Protein AF-A0A8H5AAH7-F1 (afdb_monomer_lite)

Radius of gyration: 31.17 Å; chains: 1; bounding box: 77×59×80 Å

Secondary structure (DSSP, 8-state):
-PPPPPHHHHHHHHHHT-----SS------GGG-SS----------------------------B-TT--TTTTT-TTTB--TT--S-PSPS-HHHHHHHHHHHTT---GGGS--TTHHHHHHHTS-HHHHHHHHHHHHHHTTTHHHHHIIIIIIHHH---

pLDDT: mean 74.09, std 20.58, range [29.19, 97.12]

Sequence (161 aa):
MAAQITPSKQAASAIENFKMESPVKKLDFGAANKENEPLNKSLDTTDLKTKIVEEPKKEETKAAVAPGIKSEEADEPLLQENPQRFVLFPIKYHEIWQMYKKAEASFWTAEEIDLSKDLHDWNNRLTADEQFFVSHILAFFASDGIVNENLVERFSGEVQI

Foldseek 3Di:
DDDDDDVVRVVVVVVVPPPPDDPPPPPPPDPPPPPDDPPPDDPPPPDPDDDDDDDDDDDDDDQDFFPPDDPVCSPPPFQGADPPDPDCPPPDDVPVVVVVVVVVVVDDDPVVDDCPCVVVCLVPPDDPVRNVVVVVVVVVVVPCVVVVCCCVVPVVRRGHD

Organism: Fusarium oxysporum (NCBI:txid5507)

Structure (mmCIF, N/CA/C/O backbone):
data_AF-A0A8H5AAH7-F1
#
_entry.id   AF-A0A8H5AAH7-F1
#
loop_
_atom_site.group_PDB
_atom_site.id
_atom_site.type_symbol
_atom_site.label_atom_id
_atom_site.label_alt_id
_atom_site.label_comp_id
_atom_site.label_asym_id
_atom_site.label_entity_id
_atom_site.label_seq_id
_atom_site.pdbx_PDB_ins_code
_atom_site.Cartn_x
_atom_site.Cartn_y
_atom_site.Cartn_z
_atom_site.occupancy
_atom_site.B_iso_or_equiv
_atom_site.auth_seq_id
_atom_site.auth_comp_id
_atom_site.auth_asym_id
_atom_site.auth_atom_id
_atom_site.pdbx_PDB_model_num
ATOM 1 N N . MET A 1 1 ? 30.544 45.868 -54.125 1.00 43.62 1 MET A N 1
ATOM 2 C CA . MET A 1 1 ? 31.635 45.293 -53.309 1.00 43.62 1 MET A CA 1
ATOM 3 C C . MET A 1 1 ? 30.985 44.452 -52.225 1.00 43.62 1 MET A C 1
ATOM 5 O O . MET A 1 1 ? 30.191 44.995 -51.470 1.00 43.62 1 MET A O 1
ATOM 9 N N . ALA A 1 2 ? 31.201 43.136 -52.228 1.00 46.22 2 ALA A N 1
ATOM 10 C CA . ALA A 1 2 ? 30.585 42.232 -51.259 1.00 46.22 2 ALA A CA 1
ATOM 11 C C . ALA A 1 2 ? 31.258 42.417 -49.890 1.00 46.22 2 ALA A C 1
ATOM 13 O O . ALA A 1 2 ? 32.476 42.281 -49.781 1.00 46.22 2 ALA A O 1
ATOM 14 N N . ALA A 1 3 ? 30.480 42.774 -48.868 1.00 54.78 3 ALA A N 1
ATOM 15 C CA . ALA A 1 3 ? 30.985 42.921 -47.509 1.00 54.78 3 ALA A CA 1
ATOM 16 C C . ALA A 1 3 ? 31.376 41.539 -46.965 1.00 54.78 3 ALA A C 1
ATOM 18 O O . ALA A 1 3 ? 30.533 40.647 -46.861 1.00 54.78 3 ALA A O 1
ATOM 19 N N . GLN A 1 4 ? 32.659 41.355 -46.653 1.00 64.31 4 GLN A N 1
ATOM 20 C CA . GLN A 1 4 ? 33.159 40.127 -46.043 1.00 64.31 4 GLN A CA 1
ATOM 21 C C . GLN A 1 4 ? 32.607 40.002 -44.621 1.00 64.31 4 GLN A C 1
ATOM 23 O O . GLN A 1 4 ? 32.665 40.933 -43.817 1.00 64.31 4 GLN A O 1
ATOM 28 N N . ILE A 1 5 ? 32.018 38.847 -44.342 1.00 69.25 5 ILE A N 1
ATOM 29 C CA . ILE A 1 5 ? 31.325 38.547 -43.096 1.00 69.25 5 ILE A CA 1
ATOM 30 C C . ILE A 1 5 ? 32.387 38.267 -42.026 1.00 69.25 5 ILE A C 1
ATOM 32 O O . ILE A 1 5 ? 33.305 37.483 -42.248 1.00 69.25 5 ILE A O 1
ATOM 36 N N . THR A 1 6 ? 32.292 38.924 -40.870 1.00 72.56 6 THR A N 1
ATOM 37 C CA . THR A 1 6 ? 33.235 38.746 -39.755 1.00 72.56 6 THR A CA 1
ATOM 38 C C . THR A 1 6 ? 33.121 37.321 -39.186 1.00 72.56 6 THR A C 1
ATOM 40 O O . THR A 1 6 ? 31.997 36.824 -39.077 1.00 72.56 6 THR A O 1
ATOM 43 N N . PRO A 1 7 ? 34.221 36.669 -38.756 1.00 70.44 7 PRO A N 1
ATOM 44 C CA . PRO A 1 7 ? 34.192 35.289 -38.250 1.00 70.44 7 PRO A CA 1
ATOM 45 C C . PRO A 1 7 ? 33.191 35.065 -37.107 1.00 70.44 7 PRO A C 1
ATOM 47 O O . PRO A 1 7 ? 32.526 34.036 -37.040 1.00 70.44 7 PRO A O 1
ATOM 50 N N . SER A 1 8 ? 33.013 36.068 -36.246 1.00 69.69 8 SER A N 1
ATOM 51 C CA . SER A 1 8 ? 32.017 36.074 -35.168 1.00 69.69 8 SER A CA 1
ATOM 52 C C . SER A 1 8 ? 30.575 36.011 -35.677 1.00 69.69 8 SER A C 1
ATOM 54 O O . SER A 1 8 ? 29.731 35.348 -35.082 1.00 69.69 8 SER A O 1
ATOM 56 N N . LYS A 1 9 ? 30.288 36.658 -36.808 1.00 70.44 9 LYS A N 1
ATOM 57 C CA . LYS A 1 9 ? 28.961 36.674 -37.431 1.00 70.44 9 LYS A CA 1
ATOM 58 C C . LYS A 1 9 ? 28.664 35.359 -38.161 1.00 70.44 9 LYS A C 1
ATOM 60 O O . LYS A 1 9 ? 27.517 34.931 -38.198 1.00 70.44 9 LYS A O 1
ATOM 65 N N . GLN A 1 10 ? 29.703 34.693 -38.668 1.00 72.81 10 GLN A N 1
ATOM 66 C CA . GLN A 1 10 ? 29.616 33.348 -39.243 1.00 72.81 10 GLN A CA 1
ATOM 67 C C . GLN A 1 10 ? 29.421 32.272 -38.158 1.00 72.81 10 GLN A C 1
ATOM 69 O O . GLN A 1 10 ? 28.648 31.338 -38.352 1.00 72.81 10 GLN A O 1
ATOM 74 N N . ALA A 1 11 ? 30.049 32.436 -36.988 1.00 68.25 11 ALA A N 1
ATOM 75 C CA . ALA A 1 11 ? 29.815 31.577 -35.826 1.00 68.25 11 ALA A CA 1
ATOM 76 C C . ALA A 1 11 ? 28.398 31.755 -35.248 1.00 68.25 11 ALA A C 1
ATOM 78 O O . ALA A 1 11 ? 27.739 30.768 -34.936 1.00 68.25 11 ALA A O 1
ATOM 79 N N . ALA A 1 12 ? 27.891 32.990 -35.170 1.00 66.62 12 ALA A N 1
ATOM 80 C CA . ALA A 1 12 ? 26.527 33.257 -34.709 1.00 66.62 12 ALA A CA 1
ATOM 81 C C . ALA A 1 12 ? 25.462 32.653 -35.644 1.00 66.62 12 ALA A C 1
ATOM 83 O O . ALA A 1 12 ? 24.535 32.006 -35.162 1.00 66.62 12 ALA A O 1
ATOM 84 N N . SER A 1 13 ? 25.628 32.768 -36.970 1.00 68.31 13 SER A N 1
ATOM 85 C CA . SER A 1 13 ? 24.687 32.142 -37.913 1.00 68.31 13 SER A CA 1
ATOM 86 C C . SER A 1 13 ? 24.786 30.610 -37.921 1.00 68.31 13 SER A C 1
ATOM 88 O O . SER A 1 13 ? 23.814 29.931 -38.236 1.00 68.31 13 SER A O 1
ATOM 90 N N . ALA A 1 14 ? 25.951 30.045 -37.583 1.00 64.19 14 ALA A N 1
ATOM 91 C CA . ALA A 1 14 ? 26.109 28.601 -37.423 1.00 64.19 14 ALA A CA 1
ATOM 92 C C . ALA A 1 14 ? 25.369 28.081 -36.179 1.00 64.19 14 ALA A C 1
ATOM 94 O O . ALA A 1 14 ? 24.816 26.987 -36.229 1.00 64.19 14 ALA A O 1
ATOM 95 N N . ILE A 1 15 ? 25.310 28.868 -35.098 1.00 64.44 15 ILE A N 1
ATOM 96 C CA . ILE A 1 15 ? 24.583 28.519 -33.868 1.00 64.44 15 ILE A CA 1
ATOM 97 C C . ILE A 1 15 ? 23.063 28.663 -34.055 1.00 64.44 15 ILE A C 1
ATOM 99 O O . ILE A 1 15 ? 22.322 27.818 -33.564 1.00 64.44 15 ILE A O 1
ATOM 103 N N . GLU A 1 16 ? 22.581 29.655 -34.814 1.00 62.06 16 GLU A N 1
ATOM 104 C CA . GLU A 1 16 ? 21.147 29.757 -35.160 1.00 62.06 16 GLU A CA 1
ATOM 105 C C . GLU A 1 16 ? 20.648 28.571 -36.001 1.00 62.06 16 GLU A C 1
ATOM 107 O O . GLU A 1 16 ? 19.504 28.144 -35.852 1.00 62.06 16 GLU A O 1
ATOM 112 N N . ASN A 1 17 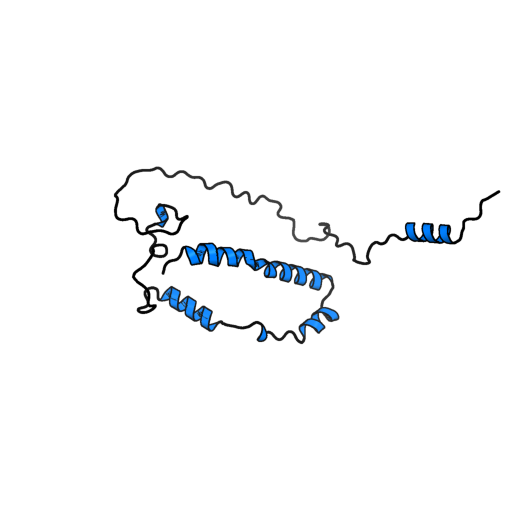? 21.511 27.987 -36.840 1.00 60.47 17 ASN A N 1
ATOM 113 C CA . ASN A 1 17 ? 21.189 26.784 -37.613 1.00 60.47 17 ASN A CA 1
ATOM 114 C C . ASN A 1 17 ? 21.339 25.475 -36.813 1.00 60.47 17 ASN A C 1
ATOM 116 O O . ASN A 1 17 ? 21.002 24.404 -37.329 1.00 60.47 17 ASN A O 1
ATOM 120 N N . PHE A 1 18 ? 21.820 25.523 -35.565 1.00 48.38 18 PHE A N 1
ATOM 121 C CA . PHE A 1 18 ? 21.891 24.355 -34.689 1.00 48.38 18 PHE A CA 1
ATOM 122 C C . PHE A 1 18 ? 20.515 24.087 -34.072 1.00 48.38 18 PHE A C 1
ATOM 124 O O . PHE A 1 18 ? 20.148 24.585 -33.008 1.00 48.38 18 PHE A O 1
ATOM 131 N N . LYS A 1 19 ? 19.726 23.265 -34.763 1.00 54.59 19 LYS A N 1
ATOM 132 C CA . LYS A 1 19 ? 18.452 22.756 -34.258 1.00 54.59 19 LYS A CA 1
ATOM 133 C C . LYS A 1 19 ? 18.725 21.778 -33.105 1.00 54.59 19 LYS A C 1
ATOM 135 O O . LYS A 1 19 ? 19.008 20.605 -33.332 1.00 54.59 19 LYS A O 1
ATOM 140 N N . MET A 1 20 ? 18.668 22.269 -31.868 1.00 53.09 20 MET A N 1
ATOM 141 C CA . MET A 1 20 ? 18.737 21.468 -30.638 1.00 53.09 20 MET A CA 1
ATOM 142 C C . MET A 1 20 ? 17.422 20.696 -30.435 1.00 53.09 20 MET A C 1
ATOM 144 O O . MET A 1 20 ? 16.640 20.999 -29.539 1.00 53.09 20 MET A O 1
ATOM 148 N N . GLU A 1 21 ? 17.144 19.708 -31.288 1.00 52.34 21 GLU A N 1
ATOM 149 C CA . GLU A 1 21 ? 16.229 18.628 -30.911 1.00 52.34 21 GLU A CA 1
ATOM 150 C C . GLU A 1 21 ? 17.061 17.585 -30.156 1.00 52.34 21 GLU A C 1
ATOM 152 O O . GLU A 1 21 ? 18.084 17.109 -30.651 1.00 52.34 21 GLU A O 1
ATOM 157 N N . SER A 1 22 ? 16.678 17.305 -28.908 1.00 48.47 22 SER A N 1
ATOM 158 C CA . SER A 1 22 ? 17.368 16.323 -28.075 1.00 48.47 22 SER A CA 1
ATOM 159 C C . SER A 1 22 ? 17.350 14.946 -28.761 1.00 48.47 22 SER A C 1
ATOM 161 O O . SER A 1 22 ? 16.387 14.629 -29.461 1.00 48.47 22 SER A O 1
ATOM 163 N N . PRO A 1 23 ? 18.353 14.073 -28.544 1.00 47.19 23 PRO A N 1
ATOM 164 C CA . PRO A 1 23 ? 18.370 12.720 -29.113 1.00 47.19 23 PRO A CA 1
ATOM 165 C C . PRO A 1 23 ? 17.294 11.788 -28.532 1.00 47.19 23 PRO A C 1
ATOM 167 O O . PRO A 1 23 ? 17.346 10.576 -28.743 1.00 47.19 23 PRO A O 1
ATOM 170 N N . VAL A 1 24 ? 16.333 12.317 -27.770 1.00 53.16 24 VAL A N 1
ATOM 171 C CA . VAL A 1 24 ? 15.223 11.531 -27.251 1.00 53.16 24 VAL A CA 1
ATOM 172 C C . VAL A 1 24 ? 14.273 11.308 -28.417 1.00 53.16 24 VAL A C 1
ATOM 174 O O . VAL A 1 24 ? 13.519 12.199 -28.803 1.00 53.16 24 VAL A O 1
ATOM 177 N N . LYS A 1 25 ? 14.366 10.114 -29.008 1.00 55.59 25 LYS A N 1
ATOM 178 C CA . LYS A 1 25 ? 13.387 9.524 -29.926 1.00 55.59 25 LYS A CA 1
ATOM 179 C C . LYS A 1 25 ? 11.988 10.007 -29.514 1.00 55.59 25 LYS A C 1
ATOM 181 O O . LYS A 1 25 ? 11.505 9.621 -28.453 1.00 55.59 25 LYS A O 1
ATOM 186 N N . LYS A 1 26 ? 11.387 10.917 -30.296 1.00 54.62 26 LYS A N 1
ATOM 187 C CA . LYS A 1 26 ? 10.020 11.406 -30.060 1.00 54.62 26 LYS A CA 1
ATOM 188 C C . LYS A 1 26 ? 9.132 10.174 -29.945 1.00 54.62 26 LYS A C 1
ATOM 190 O O . LYS A 1 26 ? 9.021 9.418 -30.906 1.00 54.62 26 LYS A O 1
ATOM 195 N N . LEU A 1 27 ? 8.581 9.950 -28.757 1.00 54.97 27 LEU A N 1
ATOM 196 C CA . LEU A 1 27 ? 7.658 8.853 -28.514 1.00 54.97 27 LEU A CA 1
ATOM 197 C C . LEU A 1 27 ? 6.430 9.100 -29.392 1.00 54.97 27 LEU A C 1
ATOM 199 O O . LEU A 1 27 ? 5.738 10.108 -29.239 1.00 54.97 27 LEU A O 1
ATOM 203 N N . ASP A 1 28 ? 6.224 8.226 -30.371 1.00 59.69 28 ASP A N 1
ATOM 204 C CA . ASP A 1 28 ? 5.063 8.272 -31.246 1.00 59.69 28 ASP A CA 1
ATOM 205 C C . ASP A 1 28 ? 3.869 7.673 -30.497 1.00 59.69 28 ASP A C 1
ATOM 207 O O . ASP A 1 28 ? 3.784 6.465 -30.284 1.00 59.69 28 ASP A O 1
ATOM 211 N N . PHE A 1 29 ? 2.951 8.533 -30.058 1.00 58.94 29 PHE A N 1
ATOM 212 C CA . PHE A 1 29 ? 1.686 8.118 -29.444 1.00 58.94 29 PHE A CA 1
ATOM 213 C C . PHE A 1 29 ? 0.614 7.748 -30.483 1.00 58.94 29 PHE A C 1
ATOM 215 O O . PHE A 1 29 ? -0.530 7.456 -30.106 1.00 58.94 29 PHE A O 1
ATOM 222 N N . GLY A 1 30 ? 0.970 7.760 -31.773 1.00 59.88 30 GLY A N 1
ATOM 223 C CA . GLY A 1 30 ? 0.117 7.392 -32.889 1.00 59.88 30 GLY A CA 1
ATOM 224 C C . GLY A 1 30 ? -0.510 6.010 -32.717 1.00 59.88 30 GLY A C 1
ATOM 225 O O . GLY A 1 30 ? 0.106 5.054 -32.252 1.00 59.88 30 GLY A O 1
ATOM 226 N N . ALA A 1 31 ? -1.780 5.898 -33.098 1.00 57.41 31 ALA A N 1
ATOM 227 C CA . ALA A 1 31 ? -2.561 4.665 -33.003 1.00 57.41 31 ALA A CA 1
ATOM 228 C C . ALA A 1 31 ? -2.136 3.576 -34.011 1.00 57.41 31 ALA A C 1
ATOM 230 O O . ALA A 1 31 ? -2.744 2.514 -34.051 1.00 57.41 31 ALA A O 1
ATOM 231 N N . ALA A 1 32 ? -1.105 3.827 -34.824 1.00 56.50 32 ALA A N 1
ATOM 232 C CA . ALA A 1 32 ? -0.805 3.060 -36.031 1.00 56.50 32 ALA A CA 1
ATOM 233 C C . ALA A 1 32 ? -0.389 1.596 -35.786 1.00 56.50 32 ALA A C 1
ATOM 235 O O . ALA A 1 32 ? -0.445 0.809 -36.721 1.00 56.50 32 ALA A O 1
ATOM 236 N N . ASN A 1 33 ? -0.018 1.222 -34.555 1.00 55.66 33 ASN A N 1
ATOM 237 C CA . ASN A 1 33 ? 0.351 -0.154 -34.187 1.00 55.66 33 ASN A CA 1
ATOM 238 C C . ASN A 1 33 ? -0.301 -0.627 -32.872 1.00 55.66 33 ASN A C 1
ATOM 240 O O . ASN A 1 33 ? 0.209 -1.533 -32.217 1.00 55.66 33 ASN A O 1
ATOM 244 N N . LYS A 1 34 ? -1.399 0.007 -32.435 1.00 60.41 34 LYS A N 1
ATOM 245 C CA . LYS A 1 34 ? -2.126 -0.413 -31.228 1.00 60.41 34 LYS A CA 1
ATOM 246 C C . LYS A 1 34 ? -3.140 -1.487 -31.622 1.00 60.41 34 LYS A C 1
ATOM 248 O O . LYS A 1 34 ? -4.166 -1.169 -32.206 1.00 60.41 34 LYS A O 1
ATOM 253 N N . GLU A 1 35 ? -2.857 -2.748 -31.296 1.00 66.88 35 GLU A N 1
ATOM 254 C CA . GLU A 1 35 ? -3.812 -3.861 -31.467 1.00 66.88 35 GLU A CA 1
ATOM 255 C C . GLU A 1 35 ? -5.072 -3.682 -30.600 1.00 66.88 35 GLU A C 1
ATOM 257 O O . GLU A 1 35 ? -6.135 -4.215 -30.911 1.00 66.88 35 GLU A O 1
ATOM 262 N N . ASN A 1 36 ? -4.966 -2.883 -29.535 1.00 66.94 36 ASN A N 1
ATOM 263 C CA . ASN A 1 36 ? -6.090 -2.493 -28.698 1.00 66.94 36 ASN A CA 1
ATOM 264 C C . ASN A 1 36 ? -6.735 -1.216 -29.255 1.00 66.94 36 ASN A C 1
ATOM 266 O O . ASN A 1 36 ? -6.175 -0.122 -29.136 1.00 66.94 36 ASN A O 1
ATOM 270 N N . GLU A 1 37 ? -7.925 -1.365 -29.838 1.00 67.12 37 GLU A N 1
ATOM 271 C CA . GLU A 1 37 ? -8.830 -0.260 -30.172 1.00 67.12 37 GLU A CA 1
ATOM 272 C C . GLU A 1 37 ? -9.033 0.652 -28.945 1.00 67.12 37 GLU A C 1
ATOM 274 O O . GLU A 1 37 ? -9.256 0.154 -27.834 1.00 67.12 37 GLU A O 1
ATOM 279 N N . PRO A 1 38 ? -8.979 1.987 -29.094 1.00 55.06 38 PRO A N 1
ATOM 280 C CA . PRO A 1 38 ? -9.308 2.880 -27.998 1.00 55.06 38 PRO A CA 1
ATOM 281 C C . PRO A 1 38 ? -10.795 2.719 -27.677 1.00 55.06 38 PRO A C 1
ATOM 283 O O . PRO A 1 38 ? -11.654 3.139 -28.452 1.00 55.06 38 PRO A O 1
ATOM 286 N N . LEU A 1 39 ? -11.118 2.155 -26.509 1.00 53.38 39 LEU A N 1
ATOM 287 C CA . LEU A 1 39 ? -12.478 2.169 -25.976 1.00 53.38 39 LEU A CA 1
ATOM 288 C C . LEU A 1 39 ? -12.834 3.595 -25.526 1.00 53.38 39 LEU A C 1
ATOM 290 O O . LEU A 1 39 ? -12.999 3.882 -24.347 1.00 53.38 39 LEU A O 1
ATOM 294 N N . ASN A 1 40 ? -12.976 4.507 -26.484 1.00 55.56 40 ASN A N 1
ATOM 295 C CA . ASN A 1 40 ? -13.666 5.772 -26.301 1.00 55.56 40 ASN A CA 1
ATOM 296 C C . ASN A 1 40 ? -15.166 5.503 -26.451 1.00 55.56 40 ASN A C 1
ATOM 298 O O . ASN A 1 40 ? -15.820 5.907 -27.412 1.00 55.56 40 ASN A O 1
ATOM 302 N N . LYS A 1 41 ? -15.715 4.749 -25.500 1.00 41.16 41 LYS A N 1
ATOM 303 C CA . LYS A 1 41 ? -17.156 4.626 -25.328 1.00 41.16 41 LYS A CA 1
ATOM 304 C C . LYS A 1 41 ? -17.450 4.933 -23.871 1.00 41.16 41 LYS A C 1
ATOM 306 O O . LYS A 1 41 ? -17.283 4.073 -23.019 1.00 41.16 41 LYS A O 1
ATOM 311 N N . SER A 1 42 ? -17.771 6.209 -23.644 1.00 43.88 42 SER A N 1
ATOM 312 C CA . SER A 1 42 ? -18.570 6.744 -22.5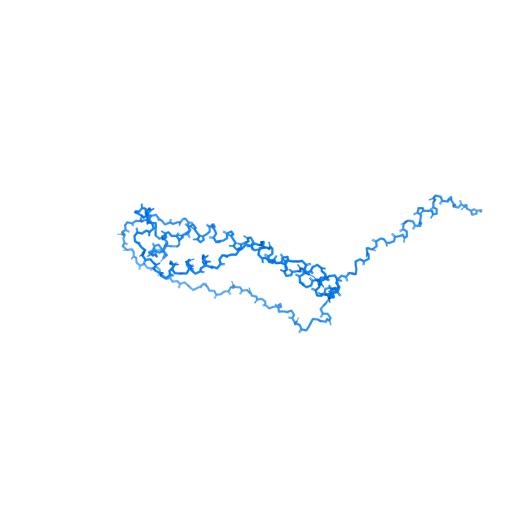37 1.00 43.88 42 SER A CA 1
ATOM 313 C C . SER A 1 42 ? -18.860 5.712 -21.437 1.00 43.88 42 SER A C 1
ATOM 315 O O . SER A 1 42 ? -19.755 4.877 -21.555 1.00 43.88 42 SER A O 1
ATOM 317 N N . LEU A 1 43 ? -18.089 5.782 -20.353 1.00 45.16 43 LEU A N 1
ATOM 318 C CA . LEU A 1 43 ? -18.573 5.382 -19.037 1.00 45.16 43 LEU A CA 1
ATOM 319 C C . LEU A 1 43 ? -19.241 6.623 -18.426 1.00 45.16 43 LEU A C 1
ATOM 321 O O . LEU A 1 43 ? -18.758 7.180 -17.445 1.00 45.16 43 LEU A O 1
ATOM 325 N N . ASP A 1 44 ? -20.320 7.099 -19.056 1.00 36.81 44 ASP A N 1
ATOM 326 C CA . ASP A 1 44 ? -21.230 8.049 -18.422 1.00 36.81 44 ASP A CA 1
ATOM 327 C C . A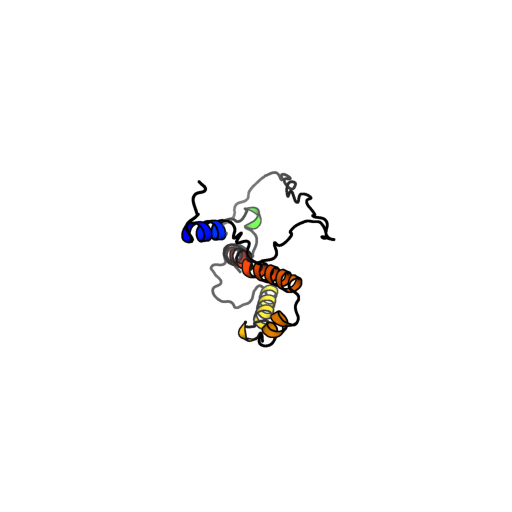SP A 1 44 ? -22.010 7.287 -17.347 1.00 36.81 44 ASP A C 1
ATOM 329 O O . ASP A 1 44 ? -22.960 6.552 -17.619 1.00 36.81 44 ASP A O 1
ATOM 333 N N . THR A 1 45 ? -21.597 7.442 -16.091 1.00 40.09 45 THR A N 1
ATOM 334 C CA . THR A 1 45 ? -22.387 7.038 -14.925 1.00 40.09 45 THR A CA 1
ATOM 335 C C . THR A 1 45 ? -23.529 8.032 -14.726 1.00 40.09 45 THR A C 1
ATOM 337 O O . THR A 1 45 ? -23.551 8.817 -13.779 1.00 40.09 45 THR A O 1
ATOM 340 N N . THR A 1 46 ? -24.487 8.031 -15.640 1.00 36.03 46 THR A N 1
ATOM 341 C CA . THR A 1 46 ? -25.771 8.706 -15.476 1.00 36.03 46 THR A CA 1
ATOM 342 C C . THR A 1 46 ? -26.830 7.663 -15.762 1.00 36.03 46 THR A C 1
ATOM 344 O O . THR A 1 46 ? -27.069 7.421 -16.929 1.00 36.03 46 THR A O 1
ATOM 347 N N . ASP A 1 47 ? -27.360 6.983 -14.733 1.00 39.25 47 ASP A N 1
ATOM 348 C CA . ASP A 1 47 ? -28.719 6.388 -14.719 1.00 39.25 47 ASP A CA 1
ATOM 349 C C . ASP A 1 47 ? -28.965 5.466 -13.507 1.00 39.25 47 ASP A C 1
ATOM 351 O O . ASP A 1 47 ? -29.351 4.313 -13.646 1.00 39.25 47 ASP A O 1
ATOM 355 N N . LEU A 1 48 ? -28.811 5.980 -12.280 1.00 34.47 48 LEU A N 1
ATOM 356 C CA . LEU A 1 48 ? -29.459 5.395 -11.093 1.00 34.47 48 LEU A CA 1
ATOM 357 C C . LEU A 1 48 ? -29.954 6.515 -10.161 1.00 34.47 48 LEU A C 1
ATOM 359 O O . LEU A 1 48 ? -29.430 6.744 -9.077 1.00 34.47 48 LEU A O 1
ATOM 363 N N . LYS A 1 49 ? -30.979 7.253 -10.603 1.00 36.09 49 LYS A N 1
ATOM 364 C CA . LYS A 1 49 ? -31.858 8.040 -9.721 1.00 36.09 49 LYS A CA 1
ATOM 365 C C . LYS A 1 49 ? -33.273 7.490 -9.846 1.00 36.09 49 LYS A C 1
ATOM 367 O O . LYS A 1 49 ? -34.077 8.003 -10.621 1.00 36.09 49 LYS A O 1
ATOM 372 N N . THR A 1 50 ? -33.591 6.466 -9.061 1.00 29.19 50 THR A N 1
ATOM 373 C CA . THR A 1 50 ? -34.980 6.050 -8.847 1.00 29.19 50 THR A CA 1
ATOM 374 C C . THR A 1 50 ? -35.385 6.423 -7.429 1.00 29.19 50 THR A C 1
ATOM 376 O O . THR A 1 50 ? -34.780 5.995 -6.454 1.00 29.19 50 THR A O 1
ATOM 379 N N . LYS A 1 51 ? -36.389 7.299 -7.365 1.00 38.22 51 LYS A N 1
ATOM 380 C CA . LYS A 1 51 ? -37.041 7.844 -6.173 1.00 38.22 51 LYS A CA 1
ATOM 381 C C . LYS A 1 51 ? -37.608 6.728 -5.291 1.00 38.22 51 LYS A C 1
ATOM 383 O O . LYS A 1 51 ? -38.321 5.870 -5.807 1.00 38.22 51 LYS A O 1
ATOM 388 N N . ILE A 1 52 ? -37.398 6.820 -3.980 1.00 33.72 52 ILE A N 1
ATOM 389 C CA . ILE A 1 52 ? -38.196 6.114 -2.969 1.00 33.72 52 ILE A CA 1
ATOM 390 C C . ILE A 1 52 ? -38.790 7.174 -2.030 1.00 33.72 52 ILE A C 1
ATOM 392 O O . ILE A 1 52 ? -38.167 8.193 -1.746 1.00 33.72 52 ILE A O 1
ATOM 396 N N . VAL A 1 53 ? -40.063 6.969 -1.710 1.00 37.59 53 VAL A N 1
ATOM 397 C CA . VAL A 1 53 ? -41.044 7.885 -1.112 1.00 37.59 53 VAL A CA 1
ATOM 398 C C . VAL A 1 53 ? -41.015 7.775 0.425 1.00 37.59 53 VAL A C 1
ATOM 400 O O . VAL A 1 53 ? -40.930 6.662 0.935 1.00 37.59 53 VAL A O 1
ATOM 403 N N . GLU A 1 54 ? -41.101 8.909 1.140 1.00 38.44 54 GLU A N 1
ATOM 404 C CA . GLU A 1 54 ? -41.276 9.029 2.613 1.00 38.44 54 GLU A CA 1
ATOM 405 C C . GLU A 1 54 ? -42.672 8.533 3.066 1.00 38.44 54 GLU A C 1
ATOM 407 O O . GLU A 1 54 ? -43.627 8.633 2.300 1.00 38.44 54 GLU A O 1
ATOM 412 N N . GLU A 1 55 ? -42.869 7.897 4.234 1.00 38.09 55 GLU A N 1
ATOM 413 C CA . GLU A 1 55 ? -43.043 8.443 5.612 1.00 38.09 55 GLU A CA 1
ATOM 414 C C . GLU A 1 55 ? -43.421 7.270 6.587 1.00 38.09 55 GLU A C 1
ATOM 416 O O . GLU A 1 55 ? -43.779 6.205 6.073 1.00 38.09 55 GLU A O 1
ATOM 421 N N . PRO A 1 56 ? -43.561 7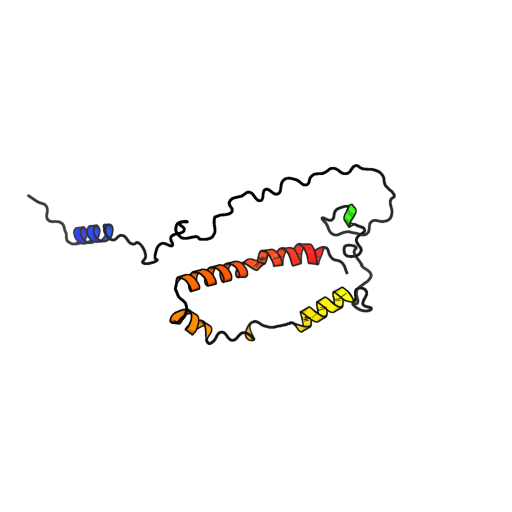.406 7.943 1.00 41.81 56 PRO A N 1
ATOM 422 C CA . PRO A 1 56 ? -43.003 8.347 8.938 1.00 41.81 56 PRO A CA 1
ATOM 423 C C . PRO A 1 56 ? -42.391 7.682 10.224 1.00 41.81 56 PRO A C 1
ATOM 425 O O . PRO A 1 56 ? -42.519 6.487 10.481 1.00 41.81 56 PRO A O 1
ATOM 428 N N . LYS A 1 57 ? -41.753 8.527 11.061 1.00 37.97 57 LYS A N 1
ATOM 429 C CA . LYS A 1 57 ? -40.994 8.321 12.330 1.00 37.97 57 LYS A CA 1
ATOM 430 C C . LYS A 1 57 ? -41.557 7.382 13.427 1.00 37.97 57 LYS A C 1
ATOM 432 O O . LYS A 1 57 ? -42.720 7.494 13.814 1.00 37.97 57 LYS A O 1
ATOM 437 N N . LYS A 1 58 ? -40.625 6.742 14.161 1.00 30.00 58 LYS A N 1
ATOM 438 C CA . LYS A 1 58 ? -40.577 6.745 15.645 1.00 30.00 58 LYS A CA 1
ATOM 439 C C . LYS A 1 58 ? -39.161 7.081 16.134 1.00 30.00 58 LYS A C 1
ATOM 441 O O . LYS A 1 58 ? -38.185 6.580 15.598 1.00 30.00 58 LYS A O 1
ATOM 446 N N . GLU A 1 59 ? -39.083 7.994 17.098 1.00 46.31 59 GLU A N 1
ATOM 447 C CA . GLU A 1 59 ? -37.858 8.512 17.716 1.00 46.31 59 GLU A CA 1
ATOM 448 C C . GLU A 1 59 ? -37.364 7.578 18.820 1.00 46.31 59 GLU A C 1
ATOM 450 O O . GLU A 1 59 ? -38.140 7.277 19.720 1.00 46.31 59 GLU A O 1
ATOM 455 N N . GLU A 1 60 ? -36.077 7.215 18.807 1.00 37.84 60 GLU A N 1
ATOM 456 C CA . GLU A 1 60 ? -35.358 6.712 19.983 1.00 37.84 60 GLU A CA 1
ATOM 457 C C . GLU A 1 60 ? -33.850 7.041 19.861 1.00 37.84 60 GLU A C 1
ATOM 459 O O . GLU A 1 60 ? -33.203 6.761 18.860 1.00 37.84 60 GLU A O 1
ATOM 464 N N . THR A 1 61 ? -33.354 7.779 20.862 1.00 34.00 61 THR A N 1
ATOM 465 C CA . THR A 1 61 ? -31.961 8.137 21.222 1.00 34.00 61 THR A CA 1
ATOM 466 C C . THR A 1 61 ? -30.869 8.110 20.137 1.00 34.00 61 THR A C 1
ATOM 468 O O . THR A 1 61 ? -30.285 7.071 19.849 1.00 34.00 61 THR A O 1
ATOM 471 N N . LYS A 1 62 ? -30.483 9.295 19.638 1.00 41.69 62 LYS A N 1
ATOM 472 C CA . LYS A 1 62 ? -29.326 9.483 18.745 1.00 41.69 62 LYS A CA 1
ATOM 473 C C . LYS A 1 62 ? -28.006 9.176 19.467 1.00 41.69 62 LYS A C 1
ATOM 475 O O . LYS A 1 62 ? -27.530 10.006 20.242 1.00 41.69 62 LYS A O 1
ATOM 480 N N . ALA A 1 63 ? -27.413 8.018 19.185 1.00 48.31 63 ALA A N 1
ATOM 481 C CA . ALA A 1 63 ? -25.971 7.833 19.322 1.00 48.31 63 ALA A CA 1
ATOM 482 C C . ALA A 1 63 ? -25.274 8.740 18.294 1.00 48.31 63 ALA A C 1
ATOM 484 O O . ALA A 1 63 ? -25.808 8.968 17.207 1.00 48.31 63 ALA A O 1
ATOM 485 N N . ALA A 1 64 ? -24.142 9.335 18.659 1.00 54.44 64 ALA A N 1
ATOM 486 C CA . ALA A 1 64 ? -23.368 10.147 17.733 1.00 54.44 64 ALA A CA 1
ATOM 487 C C . ALA A 1 64 ? -22.855 9.239 16.603 1.00 54.44 64 ALA A C 1
ATOM 489 O O . ALA A 1 64 ? -22.309 8.169 16.848 1.00 54.44 64 ALA A O 1
ATOM 490 N N . VAL A 1 65 ? -23.153 9.632 15.369 1.00 56.69 65 VAL A N 1
ATOM 491 C CA . VAL A 1 65 ? -22.744 8.953 14.139 1.00 56.69 65 VAL A CA 1
ATOM 492 C C . VAL A 1 65 ? -21.708 9.862 13.473 1.00 56.69 65 VAL A C 1
ATOM 494 O O . VAL A 1 65 ? -21.869 11.088 13.517 1.00 56.69 65 VAL A O 1
ATOM 497 N N . ALA A 1 66 ? -20.657 9.290 12.875 1.00 59.94 66 ALA A N 1
ATOM 498 C CA . ALA A 1 66 ? -19.597 10.050 12.209 1.00 59.94 66 ALA A CA 1
ATOM 499 C C . ALA A 1 66 ? -20.164 11.055 11.169 1.00 59.94 66 ALA A C 1
ATOM 501 O O . ALA A 1 66 ? -21.181 10.781 10.515 1.00 59.94 66 ALA A O 1
ATOM 502 N N . PRO A 1 67 ? -19.555 12.249 11.016 1.00 59.28 67 PRO A N 1
ATOM 503 C CA . PRO A 1 67 ? -20.095 13.309 10.169 1.00 59.28 67 PRO A CA 1
ATOM 504 C C . PRO A 1 67 ? -20.057 12.911 8.685 1.00 59.28 67 PRO A C 1
ATOM 506 O O . PRO A 1 67 ? -18.996 12.888 8.076 1.00 59.28 67 PRO A O 1
ATOM 509 N N . GLY A 1 68 ? -21.227 12.646 8.094 1.00 66.88 68 GLY A N 1
ATOM 510 C CA . GLY A 1 68 ? -21.365 12.308 6.666 1.00 66.88 68 GLY A CA 1
ATOM 511 C C . GLY A 1 68 ? -22.276 11.115 6.362 1.00 66.88 68 GLY A C 1
ATOM 512 O O . GLY A 1 68 ? -22.633 10.912 5.203 1.00 66.88 68 GLY A O 1
ATOM 513 N N . ILE A 1 69 ? -22.693 10.370 7.387 1.00 71.31 69 ILE A N 1
ATOM 514 C CA . ILE A 1 69 ? -23.482 9.141 7.240 1.00 71.31 69 ILE A CA 1
ATOM 515 C C . ILE A 1 69 ? -24.957 9.456 6.943 1.00 71.31 69 ILE A C 1
ATOM 517 O O . ILE A 1 69 ? -25.556 10.368 7.530 1.00 71.31 69 ILE A O 1
ATOM 521 N N . LYS A 1 70 ? -25.560 8.704 6.011 1.00 80.31 70 LYS A N 1
ATOM 522 C CA . LYS A 1 70 ? -26.979 8.872 5.658 1.00 80.31 70 LYS A CA 1
ATOM 523 C C . LYS A 1 70 ? -27.870 8.366 6.789 1.00 80.31 70 LYS A C 1
ATOM 525 O O . LYS A 1 70 ? -27.516 7.449 7.517 1.00 80.31 70 LYS A O 1
ATOM 530 N N . SER A 1 71 ? -29.083 8.905 6.907 1.00 74.88 71 SER A N 1
ATOM 531 C CA . SER A 1 71 ? -30.017 8.498 7.970 1.00 74.88 71 SER A CA 1
ATOM 532 C C . SER A 1 71 ? -30.382 7.007 7.950 1.00 74.88 71 SER A C 1
ATOM 534 O O . SER A 1 71 ? -30.740 6.478 8.991 1.00 74.88 71 SER A O 1
ATOM 536 N N . GLU A 1 72 ? -30.260 6.334 6.804 1.00 80.06 72 GLU A N 1
ATOM 537 C CA . GLU A 1 72 ? -30.511 4.890 6.660 1.00 80.06 72 GLU A CA 1
ATOM 538 C C . GLU A 1 72 ? -29.349 4.008 7.156 1.00 80.06 72 GLU A C 1
ATOM 540 O O . GLU A 1 72 ? -29.545 2.833 7.440 1.00 80.06 72 GLU A O 1
ATOM 545 N N . GLU A 1 73 ? -28.147 4.572 7.281 1.00 81.50 73 GLU A N 1
ATOM 546 C CA . GLU A 1 73 ? -26.914 3.881 7.695 1.00 81.50 73 GLU A CA 1
ATOM 547 C C . GLU A 1 73 ? -26.650 4.055 9.209 1.00 81.50 73 GLU A C 1
ATOM 549 O O . GLU A 1 73 ? -25.767 3.423 9.781 1.00 81.50 73 GLU A O 1
ATOM 554 N N . ALA A 1 74 ? -27.442 4.889 9.893 1.00 77.38 74 ALA A N 1
ATOM 555 C CA . ALA A 1 74 ? -27.271 5.217 11.312 1.00 77.38 74 ALA A CA 1
ATOM 556 C C . ALA A 1 74 ? -27.495 4.023 12.266 1.00 77.38 74 ALA A C 1
ATOM 558 O O . ALA A 1 74 ? -26.965 4.005 13.381 1.00 77.38 74 ALA A O 1
ATOM 559 N N . ASP A 1 75 ? -28.263 3.025 11.825 1.00 84.12 75 ASP A N 1
ATOM 560 C CA . ASP A 1 75 ? -28.535 1.803 12.587 1.00 84.12 75 ASP A CA 1
ATOM 561 C C . ASP A 1 75 ? -27.494 0.696 12.324 1.00 84.12 75 ASP A C 1
ATOM 563 O O . ASP A 1 75 ? -27.604 -0.399 12.880 1.00 84.12 75 ASP A O 1
ATOM 567 N N . GLU A 1 76 ? -26.474 0.954 11.494 1.00 87.31 76 GLU A N 1
ATOM 568 C CA . GLU A 1 76 ? -25.430 -0.024 11.196 1.00 87.31 76 GLU A CA 1
ATOM 569 C C . GLU A 1 76 ? -24.488 -0.223 12.402 1.00 87.31 76 GLU A C 1
ATOM 571 O O . GLU A 1 76 ? -23.786 0.710 12.803 1.00 87.31 76 GLU A O 1
ATOM 576 N N . PRO A 1 77 ? -24.364 -1.448 12.951 1.00 86.75 77 PRO A N 1
ATOM 577 C CA . PRO A 1 77 ? -23.560 -1.697 14.153 1.00 86.75 77 PRO A CA 1
ATOM 578 C C . PRO A 1 77 ? -22.063 -1.387 14.019 1.00 86.75 77 PRO A C 1
ATOM 580 O O . PRO A 1 77 ? -21.379 -1.259 15.033 1.00 86.75 77 PRO A O 1
ATOM 583 N N . LEU A 1 78 ? -21.533 -1.327 12.792 1.00 87.50 78 LEU A N 1
ATOM 584 C CA . LEU A 1 78 ? -20.129 -1.003 12.522 1.00 87.50 78 LEU A CA 1
ATOM 585 C C . LEU A 1 78 ? -19.851 0.504 12.574 1.00 87.50 78 LEU A C 1
ATOM 587 O O . LEU A 1 78 ? -18.706 0.888 12.795 1.00 87.50 78 LEU A O 1
ATOM 591 N N . LEU A 1 79 ? -20.875 1.339 12.378 1.00 87.56 79 LEU A N 1
ATOM 592 C CA . LEU A 1 79 ? -20.764 2.799 12.295 1.00 87.56 79 LEU A CA 1
ATOM 593 C C . LEU A 1 79 ? -21.194 3.504 13.591 1.00 87.56 79 LEU A C 1
ATOM 595 O O . LEU A 1 79 ? -21.026 4.713 13.743 1.00 87.56 79 LEU A O 1
ATOM 599 N N . GLN A 1 80 ? -21.760 2.749 14.533 1.00 84.44 80 GLN A N 1
ATOM 600 C CA . GLN A 1 80 ? -22.214 3.258 15.821 1.00 84.44 80 GLN A CA 1
ATOM 601 C C . GLN A 1 80 ? -21.054 3.388 16.809 1.00 84.44 80 GLN A C 1
ATOM 603 O O . GLN A 1 80 ? -20.384 2.406 17.133 1.00 84.44 80 GLN A O 1
ATOM 608 N N . GLU A 1 81 ? -20.861 4.592 17.348 1.00 80.00 81 GLU A N 1
ATOM 609 C CA . GLU A 1 81 ? -19.840 4.850 18.362 1.00 80.00 81 GLU A CA 1
ATOM 610 C C . GLU A 1 81 ? -20.023 3.956 19.601 1.00 80.00 81 GLU A C 1
ATOM 612 O O . GLU A 1 81 ? -21.112 3.857 20.176 1.00 80.00 81 GLU A O 1
ATOM 617 N N . ASN A 1 82 ? -18.929 3.337 20.062 1.00 77.38 82 ASN A N 1
ATOM 618 C CA . ASN A 1 82 ? -18.918 2.519 21.274 1.00 77.38 82 ASN A CA 1
ATOM 619 C C . ASN A 1 82 ? -17.993 3.099 22.358 1.00 77.38 82 ASN A C 1
ATOM 621 O O . ASN A 1 82 ? -16.904 2.570 22.603 1.00 77.38 82 ASN A O 1
ATOM 625 N N . PRO A 1 83 ? -18.429 4.143 23.089 1.00 76.88 83 PRO A N 1
ATOM 626 C CA . PRO A 1 83 ? -17.605 4.807 24.101 1.00 76.88 83 PRO A CA 1
ATOM 627 C C . PRO A 1 83 ? -17.298 3.934 25.330 1.00 76.88 83 PRO A C 1
ATOM 629 O O . PRO A 1 83 ? -16.598 4.373 26.235 1.00 76.88 83 PRO A O 1
ATOM 632 N N . GLN A 1 84 ? -17.831 2.710 25.412 1.00 75.88 84 GLN A N 1
ATOM 633 C CA . GLN A 1 84 ? -17.638 1.807 26.550 1.00 75.88 84 GLN A CA 1
ATOM 634 C C . GLN A 1 84 ? -16.539 0.758 26.309 1.00 75.88 84 GLN A C 1
ATOM 636 O O . GLN A 1 84 ? -16.199 0.011 27.231 1.00 75.88 84 GLN A O 1
ATOM 641 N N . ARG A 1 85 ? -15.961 0.682 25.100 1.00 80.12 85 ARG A N 1
ATOM 642 C CA . ARG A 1 85 ? -14.969 -0.338 24.730 1.00 80.12 85 ARG A CA 1
ATOM 643 C C . ARG A 1 85 ? -13.560 0.255 24.612 1.00 80.12 85 ARG A C 1
ATOM 645 O O . ARG A 1 85 ? -13.098 0.584 23.532 1.00 80.12 85 ARG A O 1
ATOM 652 N N . PHE A 1 86 ? -12.846 0.322 25.735 1.00 78.38 86 PHE A N 1
ATOM 653 C CA . PHE A 1 86 ? -11.439 0.768 25.777 1.00 78.38 86 PHE A CA 1
ATOM 654 C C . PHE A 1 86 ? -10.421 -0.376 25.725 1.00 78.38 86 PHE A C 1
ATOM 656 O O . PHE A 1 86 ? -9.223 -0.146 25.580 1.00 78.38 86 PHE A O 1
ATOM 663 N N . VAL A 1 87 ? -10.886 -1.615 25.890 1.00 82.12 87 VAL A N 1
ATOM 664 C CA . VAL A 1 87 ? -10.049 -2.815 25.888 1.00 82.12 87 VAL A CA 1
ATOM 665 C C . VAL A 1 87 ? -10.472 -3.744 24.760 1.00 82.12 87 VAL A C 1
ATOM 667 O O . VAL A 1 87 ? -11.658 -3.920 24.476 1.00 82.12 87 VAL A O 1
ATOM 670 N N . LEU A 1 88 ? -9.480 -4.355 24.114 1.00 82.00 88 LEU A N 1
ATOM 671 C CA . LEU A 1 88 ? -9.701 -5.234 22.968 1.00 82.00 88 LEU A CA 1
ATOM 672 C C . LEU A 1 88 ? -10.487 -6.497 23.345 1.00 82.00 88 LEU A C 1
ATOM 674 O O . LEU A 1 88 ? -11.320 -6.973 22.572 1.00 82.00 88 LEU A O 1
ATOM 678 N N . PHE A 1 89 ? -10.242 -7.030 24.541 1.00 86.81 89 PHE A N 1
ATOM 679 C CA . PHE A 1 89 ? -10.896 -8.236 25.031 1.00 86.81 89 PHE A CA 1
ATOM 680 C C . PHE A 1 89 ? -12.148 -7.915 25.854 1.00 86.81 89 PHE A C 1
ATOM 682 O O . PHE A 1 89 ? -12.121 -6.975 26.647 1.00 86.81 89 PHE A O 1
ATOM 689 N N . PRO A 1 90 ? -13.216 -8.725 25.735 1.00 90.38 90 PRO A N 1
ATOM 690 C CA . PRO A 1 90 ? -13.366 -9.903 24.867 1.00 90.38 90 PRO A CA 1
ATOM 691 C C . PRO A 1 90 ? -13.624 -9.546 23.387 1.00 90.38 90 PRO A C 1
ATOM 693 O O . PRO A 1 90 ? -14.270 -8.544 23.080 1.00 90.38 90 PRO A O 1
ATOM 696 N N . ILE A 1 91 ? -13.129 -10.378 22.462 1.00 90.56 91 ILE A N 1
ATOM 697 C CA . ILE A 1 91 ? -13.299 -10.174 21.012 1.00 90.56 91 ILE A CA 1
ATOM 698 C C . ILE A 1 91 ? -14.769 -10.410 20.638 1.00 90.56 91 ILE A C 1
ATOM 700 O O . ILE A 1 91 ? -15.298 -11.496 20.861 1.00 90.56 91 ILE A O 1
ATOM 704 N N . LYS A 1 92 ? -15.423 -9.402 20.049 1.00 87.56 92 LYS A N 1
ATOM 705 C CA . LYS A 1 92 ? -16.799 -9.514 19.530 1.00 87.56 92 LYS A CA 1
ATOM 706 C C . LYS A 1 92 ? -16.816 -10.064 18.099 1.00 87.56 92 LYS A C 1
ATOM 708 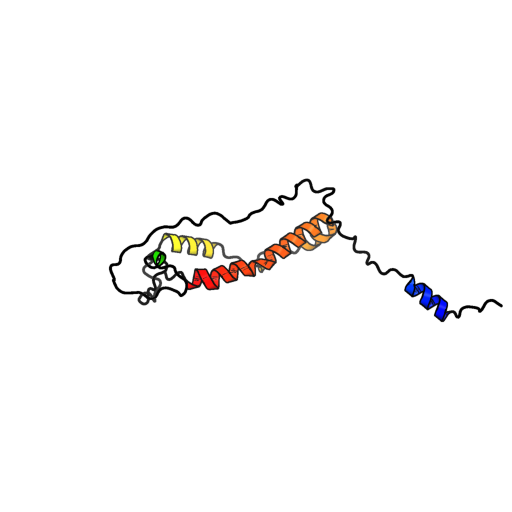O O . LYS A 1 92 ? -17.446 -11.084 17.829 1.00 87.56 92 LYS A O 1
ATOM 713 N N . TYR A 1 93 ? -16.058 -9.430 17.205 1.00 91.31 93 TYR A N 1
ATOM 714 C CA . TYR A 1 93 ? -16.013 -9.756 15.778 1.00 91.31 93 TYR A CA 1
ATOM 715 C C . TYR A 1 93 ? -14.831 -10.674 15.448 1.00 91.31 93 TYR A C 1
ATOM 717 O O . TYR A 1 93 ? -13.733 -10.222 15.121 1.00 91.31 93 TYR A O 1
ATOM 725 N N . HIS A 1 94 ? -15.053 -11.984 15.553 1.00 94.06 94 HIS A N 1
ATOM 726 C CA . HIS A 1 94 ? -14.005 -12.990 15.359 1.00 94.06 94 HIS A CA 1
ATOM 727 C C . HIS A 1 94 ? -13.494 -13.044 13.916 1.00 94.06 94 HIS A C 1
ATOM 729 O O . HIS A 1 94 ? -12.296 -13.204 13.709 1.00 94.06 94 HIS A O 1
ATOM 735 N N . GLU A 1 95 ? -14.373 -12.872 12.930 1.00 94.88 95 GLU A N 1
ATOM 736 C CA . GLU A 1 95 ? -14.010 -12.897 11.507 1.00 94.88 95 GLU A CA 1
ATOM 737 C C . GLU A 1 95 ? -13.084 -11.728 11.143 1.00 94.88 95 GLU A C 1
ATOM 739 O O . GLU A 1 95 ? -12.031 -11.930 10.540 1.00 94.88 95 GLU A O 1
ATOM 744 N N . ILE A 1 96 ? -13.420 -10.516 11.602 1.00 93.50 96 ILE A N 1
ATOM 745 C CA . ILE A 1 96 ? -12.596 -9.314 11.403 1.00 93.50 96 ILE A CA 1
ATOM 746 C C . ILE A 1 96 ? -11.236 -9.493 12.081 1.00 93.50 96 ILE A C 1
ATOM 748 O O . ILE A 1 96 ? -10.193 -9.239 11.480 1.00 93.50 96 ILE A O 1
ATOM 752 N N . TRP A 1 97 ? -11.229 -10.004 13.315 1.00 93.25 97 TRP A N 1
ATOM 753 C CA . TRP A 1 97 ? -9.993 -10.275 14.042 1.00 93.25 97 TRP A CA 1
ATOM 754 C C . TRP A 1 97 ? -9.106 -11.315 13.347 1.00 93.25 97 TRP A C 1
ATOM 756 O O . TRP A 1 97 ? -7.890 -11.147 13.283 1.00 93.25 97 TRP A O 1
ATOM 766 N N . GLN A 1 98 ? -9.696 -12.377 12.793 1.00 96.06 98 GLN A N 1
ATOM 767 C CA . GLN A 1 98 ? -8.964 -13.376 12.015 1.00 96.06 98 GLN A CA 1
ATOM 768 C C . GLN A 1 98 ? -8.342 -12.769 10.755 1.00 96.06 98 GLN A C 1
ATOM 770 O O . GLN A 1 98 ? -7.188 -13.070 10.455 1.00 96.06 98 GLN A O 1
ATOM 775 N N . MET A 1 99 ? -9.064 -11.896 10.045 1.00 96.50 99 MET A N 1
ATOM 776 C CA . MET A 1 99 ? -8.524 -11.199 8.872 1.00 96.50 99 MET A CA 1
ATOM 777 C C . MET A 1 99 ? -7.383 -10.255 9.247 1.00 96.50 99 MET A C 1
ATOM 779 O O . MET A 1 99 ? -6.343 -10.280 8.590 1.00 96.50 99 MET A O 1
ATOM 783 N N . TYR A 1 100 ? -7.520 -9.511 10.348 1.00 95.06 100 TYR A N 1
ATOM 784 C CA . TYR A 1 100 ? -6.433 -8.700 10.893 1.00 95.06 100 TYR A CA 1
ATOM 785 C C . TYR A 1 100 ? -5.199 -9.553 11.215 1.00 95.06 100 TYR A C 1
ATOM 787 O O . TYR A 1 100 ? -4.107 -9.252 10.742 1.00 95.06 100 TYR A O 1
ATOM 795 N N . LYS A 1 101 ? -5.363 -10.665 11.944 1.00 96.56 101 LYS A N 1
ATOM 796 C CA . LYS A 1 101 ? -4.246 -11.564 12.279 1.00 96.56 101 LYS A CA 1
ATOM 797 C C . LYS A 1 101 ? -3.612 -12.220 11.059 1.00 96.56 101 LYS A C 1
ATOM 799 O O . LYS A 1 101 ? -2.402 -12.425 11.042 1.00 96.56 101 LYS A O 1
ATOM 804 N N . LYS A 1 102 ? -4.399 -12.520 10.027 1.00 97.00 102 LYS A N 1
ATOM 805 C CA . LYS A 1 102 ? -3.884 -13.024 8.751 1.00 97.00 102 LYS A CA 1
ATOM 806 C C . LYS A 1 102 ? -3.042 -11.969 8.024 1.00 97.00 102 LYS A C 1
ATOM 808 O O . LYS A 1 102 ? -1.991 -12.312 7.487 1.00 97.00 102 LYS A O 1
ATOM 813 N N . ALA A 1 103 ? -3.482 -10.710 8.027 1.00 96.75 103 ALA A N 1
ATOM 814 C CA . ALA A 1 103 ? -2.727 -9.597 7.457 1.00 96.75 103 ALA A CA 1
ATOM 815 C C . ALA A 1 103 ? -1.444 -9.309 8.256 1.00 96.75 103 ALA A C 1
ATOM 817 O O . ALA A 1 103 ? -0.379 -9.190 7.663 1.00 96.75 103 ALA A O 1
ATOM 818 N N . GLU A 1 104 ? -1.516 -9.295 9.592 1.00 95.56 104 GLU A N 1
ATOM 819 C CA . GLU A 1 104 ? -0.357 -9.126 10.483 1.00 95.56 104 GLU A CA 1
ATOM 820 C C . GLU A 1 104 ? 0.687 -10.235 10.280 1.00 95.56 104 GLU A C 1
ATOM 822 O O . GLU A 1 104 ? 1.882 -9.965 10.230 1.00 95.56 104 GLU A O 1
ATOM 827 N N . ALA A 1 105 ? 0.245 -11.482 10.087 1.00 96.69 105 ALA A N 1
ATOM 828 C CA . ALA A 1 105 ? 1.131 -12.601 9.768 1.00 96.69 105 ALA A CA 1
ATOM 829 C C . ALA A 1 105 ? 1.783 -12.501 8.374 1.00 96.69 105 ALA A C 1
ATOM 831 O O . ALA A 1 105 ? 2.709 -13.254 8.088 1.00 96.69 105 ALA A O 1
ATOM 832 N N . SER A 1 106 ? 1.298 -11.600 7.515 1.00 96.50 106 SER A N 1
ATOM 833 C CA . SER A 1 106 ? 1.825 -11.340 6.167 1.00 96.50 106 SER A CA 1
ATOM 834 C C . SER A 1 106 ? 2.676 -10.064 6.114 1.00 96.50 106 SER A C 1
ATOM 836 O O . SER A 1 106 ? 2.833 -9.471 5.048 1.00 96.50 106 SER A O 1
ATOM 838 N N . PHE A 1 107 ? 3.188 -9.610 7.258 1.00 95.50 107 PHE A N 1
ATOM 839 C CA . PHE A 1 107 ? 4.073 -8.454 7.336 1.00 95.50 107 PHE A CA 1
ATOM 840 C C . PHE A 1 107 ? 5.424 -8.744 6.668 1.00 95.50 107 PHE A C 1
ATOM 842 O O . PHE A 1 107 ? 6.027 -9.785 6.920 1.00 95.50 107 PHE A O 1
ATOM 849 N N . TRP A 1 108 ? 5.889 -7.805 5.849 1.00 97.12 108 TRP A N 1
ATOM 850 C CA . TRP A 1 108 ? 7.195 -7.820 5.195 1.00 97.12 108 TRP A CA 1
ATOM 851 C C . TRP A 1 108 ? 7.729 -6.388 5.120 1.00 97.12 108 TRP A C 1
ATOM 853 O O . TRP A 1 108 ? 6.945 -5.431 5.090 1.00 97.12 108 TRP A O 1
ATOM 863 N N . THR A 1 109 ? 9.050 -6.226 5.092 1.00 96.00 109 THR A N 1
ATOM 864 C CA . THR A 1 109 ? 9.691 -4.914 4.920 1.00 96.00 109 THR A CA 1
ATOM 865 C C . THR A 1 109 ? 10.375 -4.784 3.561 1.00 96.00 109 THR A C 1
ATOM 867 O O . THR A 1 109 ? 10.741 -5.772 2.927 1.00 96.00 109 THR A O 1
ATOM 870 N N . ALA A 1 110 ? 10.560 -3.549 3.084 1.00 94.69 110 ALA A N 1
ATOM 871 C CA . ALA A 1 110 ? 11.159 -3.295 1.770 1.00 94.69 110 ALA A CA 1
ATOM 872 C C . ALA A 1 110 ? 12.592 -3.847 1.646 1.00 94.69 110 ALA A C 1
ATOM 874 O O . ALA A 1 110 ? 13.024 -4.204 0.554 1.00 94.69 110 ALA A O 1
ATOM 875 N N . GLU A 1 111 ? 13.310 -3.960 2.764 1.00 95.69 111 GLU A N 1
ATOM 876 C CA . GLU A 1 111 ? 14.658 -4.526 2.847 1.00 95.69 111 GLU A CA 1
ATOM 877 C C . GLU A 1 111 ? 14.703 -6.038 2.583 1.00 95.69 111 GLU A C 1
ATOM 879 O O . GLU A 1 111 ? 15.778 -6.575 2.318 1.00 95.69 111 GLU A O 1
ATOM 884 N N . GLU A 1 112 ? 13.563 -6.733 2.635 1.00 95.62 112 GLU A N 1
ATOM 885 C CA . GLU A 1 112 ? 13.471 -8.157 2.295 1.00 95.62 112 GLU A CA 1
ATOM 886 C C . GLU A 1 112 ? 13.547 -8.408 0.778 1.00 95.62 112 GLU A C 1
ATOM 888 O O . GLU A 1 112 ? 13.739 -9.548 0.348 1.00 95.62 112 GLU A O 1
ATOM 893 N N . ILE A 1 113 ? 13.428 -7.359 -0.046 1.00 94.69 113 ILE A N 1
ATOM 894 C CA . ILE A 1 113 ? 13.519 -7.447 -1.506 1.00 94.69 113 ILE A CA 1
ATOM 895 C C . ILE A 1 113 ? 14.977 -7.246 -1.951 1.00 94.69 113 ILE A C 1
ATOM 897 O O . ILE A 1 113 ? 15.538 -6.156 -1.841 1.00 94.69 113 ILE A O 1
ATOM 901 N N . ASP A 1 114 ? 15.588 -8.291 -2.517 1.00 94.75 114 ASP A N 1
ATOM 902 C CA . ASP A 1 114 ? 16.921 -8.212 -3.130 1.00 94.75 114 AS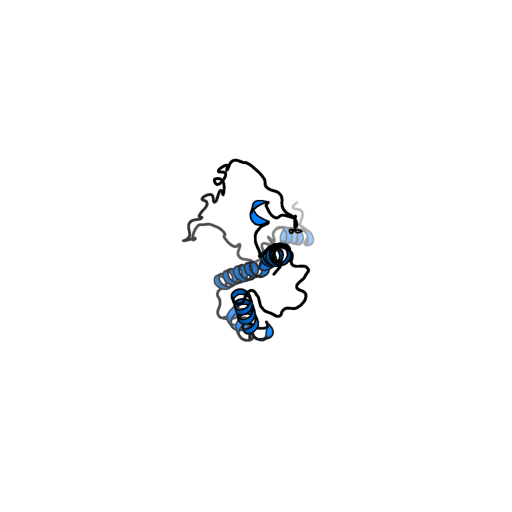P A CA 1
ATOM 903 C C . ASP A 1 114 ? 16.843 -7.630 -4.550 1.00 94.75 114 ASP A C 1
ATOM 905 O O . ASP A 1 114 ? 16.379 -8.300 -5.469 1.00 94.75 114 ASP A O 1
ATOM 909 N N . LEU A 1 115 ? 17.339 -6.399 -4.721 1.00 95.38 115 LEU A N 1
ATOM 910 C CA . LEU A 1 115 ? 17.399 -5.685 -6.007 1.00 95.38 115 LEU A CA 1
ATOM 911 C C . LEU A 1 115 ? 18.786 -5.733 -6.680 1.00 95.38 115 LEU A C 1
ATOM 913 O O . LEU A 1 115 ? 19.064 -4.981 -7.618 1.00 95.38 115 LEU A O 1
ATOM 917 N N . SER A 1 116 ? 19.712 -6.566 -6.188 1.00 94.12 116 SER A N 1
ATOM 918 C CA . SER A 1 116 ? 21.116 -6.552 -6.630 1.00 94.12 116 SER A CA 1
ATOM 919 C C . SER A 1 116 ? 21.311 -6.907 -8.110 1.00 94.12 116 SER A C 1
ATOM 921 O O . SER A 1 116 ? 22.249 -6.421 -8.748 1.00 94.12 116 SER A O 1
ATOM 923 N N . LYS A 1 117 ? 20.432 -7.743 -8.673 1.00 95.00 117 LYS A N 1
ATOM 924 C CA . LYS A 1 117 ? 20.500 -8.203 -10.071 1.00 95.00 117 LYS A CA 1
ATOM 925 C C . LYS A 1 117 ? 19.641 -7.364 -11.010 1.00 95.00 117 LYS A C 1
ATOM 927 O O . LYS A 1 117 ? 19.947 -7.281 -12.199 1.00 95.00 117 LYS A O 1
ATOM 932 N N . ASP A 1 118 ? 18.620 -6.704 -10.479 1.00 95.19 118 ASP A N 1
ATOM 933 C CA . ASP A 1 118 ? 17.621 -5.953 -11.232 1.00 95.19 118 ASP A CA 1
ATOM 934 C C . ASP A 1 118 ? 18.255 -4.851 -12.080 1.00 95.19 118 ASP A C 1
ATOM 936 O O . ASP A 1 118 ? 17.876 -4.660 -13.231 1.00 95.19 118 ASP A O 1
ATOM 940 N N . LEU A 1 119 ? 19.303 -4.189 -11.578 1.00 93.69 119 LEU A N 1
ATOM 941 C CA . LEU A 1 119 ? 20.005 -3.142 -12.327 1.00 93.69 119 LEU A CA 1
ATOM 942 C C . LEU A 1 119 ? 20.776 -3.701 -13.536 1.00 93.69 119 LEU A C 1
ATOM 944 O O . LEU A 1 119 ? 20.884 -3.038 -14.571 1.00 93.69 119 LEU A O 1
ATOM 948 N N . HIS A 1 120 ? 21.302 -4.926 -13.441 1.00 95.50 120 HIS A N 1
ATOM 949 C CA . HIS A 1 120 ? 21.943 -5.585 -14.578 1.00 95.50 120 HIS A CA 1
ATOM 950 C C . HIS A 1 120 ? 20.912 -5.953 -15.646 1.00 95.50 120 HIS A C 1
ATOM 952 O O . HIS A 1 120 ? 21.125 -5.656 -16.824 1.00 95.50 120 HIS A O 1
ATOM 958 N N . ASP A 1 121 ? 19.797 -6.551 -15.230 1.00 95.50 121 ASP A N 1
ATOM 959 C CA . ASP A 1 121 ? 18.725 -6.979 -16.127 1.00 95.50 121 ASP A CA 1
ATOM 960 C C . ASP A 1 121 ? 18.048 -5.777 -16.798 1.00 95.50 121 ASP A C 1
ATOM 962 O O . ASP A 1 121 ? 17.810 -5.800 -18.009 1.00 95.50 121 ASP A O 1
ATOM 966 N N . TRP A 1 122 ? 17.866 -4.686 -16.049 1.00 94.75 122 TRP A N 1
ATOM 967 C CA . TRP A 1 122 ? 17.333 -3.427 -16.555 1.00 94.75 122 TRP A CA 1
ATOM 968 C C . TRP A 1 122 ? 18.145 -2.872 -17.725 1.00 94.75 122 TRP A C 1
ATOM 970 O O . TRP A 1 122 ? 17.581 -2.483 -18.741 1.00 94.75 122 TRP A O 1
ATOM 980 N N . ASN A 1 123 ? 19.476 -2.865 -17.606 1.00 93.81 123 ASN A N 1
ATOM 981 C CA . ASN A 1 123 ? 20.346 -2.244 -18.605 1.00 93.81 123 ASN A CA 1
ATOM 982 C C . ASN A 1 123 ? 20.745 -3.179 -19.755 1.00 93.81 123 ASN A C 1
ATOM 984 O O . ASN A 1 123 ? 20.987 -2.703 -20.862 1.00 93.81 123 ASN A O 1
ATOM 988 N N . ASN A 1 124 ? 20.867 -4.487 -19.499 1.00 94.62 124 ASN A N 1
ATOM 989 C CA . ASN A 1 124 ? 21.491 -5.421 -20.445 1.00 94.62 124 ASN A CA 1
ATOM 990 C C . ASN A 1 124 ? 20.525 -6.444 -21.050 1.00 94.62 124 ASN A C 1
ATOM 992 O O . ASN A 1 124 ? 20.873 -7.068 -22.052 1.00 94.62 124 ASN A O 1
ATOM 996 N N . ARG A 1 125 ? 19.344 -6.652 -20.451 1.00 94.06 125 ARG A N 1
ATOM 997 C CA . ARG A 1 125 ? 18.374 -7.659 -20.915 1.00 94.06 125 ARG A CA 1
ATOM 998 C C . ARG A 1 125 ? 17.078 -7.050 -21.433 1.00 94.06 125 ARG A C 1
ATOM 1000 O O . ARG A 1 125 ? 16.528 -7.595 -22.384 1.00 94.06 125 ARG A O 1
ATOM 1007 N N . LEU A 1 126 ? 16.606 -5.956 -20.833 1.00 94.56 126 LEU A N 1
ATOM 1008 C CA . LEU A 1 126 ? 15.375 -5.291 -21.259 1.00 94.56 126 LEU A CA 1
ATOM 1009 C C . LEU A 1 126 ? 15.601 -4.374 -22.462 1.00 94.56 126 LEU A C 1
ATOM 1011 O O . LEU A 1 126 ? 16.551 -3.589 -22.518 1.00 94.56 126 LEU A O 1
ATOM 1015 N N . THR A 1 127 ? 14.660 -4.421 -23.395 1.00 95.44 127 THR A N 1
ATOM 1016 C CA . THR A 1 127 ? 14.568 -3.485 -24.516 1.00 95.44 127 THR A CA 1
ATOM 1017 C C . THR A 1 127 ? 14.031 -2.122 -24.066 1.00 95.44 127 THR A C 1
ATOM 1019 O O . THR A 1 127 ? 13.424 -1.984 -23.004 1.00 95.44 127 THR A O 1
ATOM 1022 N N . ALA A 1 128 ? 14.233 -1.085 -24.885 1.00 93.06 128 ALA A N 1
ATOM 1023 C CA . ALA A 1 128 ? 13.772 0.270 -24.565 1.00 93.06 128 ALA A CA 1
ATOM 1024 C C . ALA A 1 128 ? 12.244 0.359 -24.386 1.00 93.06 128 ALA A C 1
ATOM 1026 O O . ALA A 1 128 ? 11.770 1.121 -23.544 1.00 93.06 128 ALA A O 1
ATOM 1027 N N . ASP A 1 129 ? 11.484 -0.435 -25.143 1.00 93.88 129 ASP A N 1
ATOM 1028 C CA . ASP A 1 129 ? 10.022 -0.447 -25.070 1.00 93.88 129 ASP A CA 1
ATOM 1029 C C . ASP A 1 129 ? 9.537 -1.145 -23.784 1.00 93.88 129 ASP A C 1
ATOM 1031 O O . ASP A 1 129 ? 8.612 -0.663 -23.129 1.00 93.88 129 ASP A O 1
ATOM 1035 N N . GLU A 1 130 ? 10.208 -2.221 -23.353 1.00 93.38 130 GLU A N 1
ATOM 1036 C CA . GLU A 1 130 ? 9.921 -2.894 -22.077 1.00 93.38 130 GLU A CA 1
ATOM 1037 C C . GLU A 1 130 ? 10.267 -2.005 -20.877 1.00 93.38 130 GLU A C 1
ATOM 1039 O O . GLU A 1 130 ? 9.467 -1.884 -19.950 1.00 93.38 130 GLU A O 1
ATOM 1044 N N . GLN A 1 131 ? 11.418 -1.324 -20.909 1.00 92.62 131 GLN A N 1
ATOM 1045 C CA . GLN A 1 131 ? 11.790 -0.358 -19.870 1.00 92.62 131 GLN A CA 1
ATOM 1046 C C . GLN A 1 131 ? 10.771 0.781 -19.785 1.00 92.62 131 GLN A C 1
ATOM 1048 O O . GLN A 1 131 ? 10.359 1.167 -18.689 1.00 92.62 131 GLN A O 1
ATOM 1053 N N . PHE A 1 132 ? 10.325 1.305 -20.931 1.00 92.81 132 PHE A N 1
ATOM 1054 C CA . PHE A 1 132 ? 9.296 2.339 -20.985 1.00 92.81 132 PHE A CA 1
ATOM 1055 C C . PHE A 1 132 ? 7.980 1.861 -20.362 1.00 92.81 132 PHE A C 1
ATOM 1057 O O . PHE A 1 132 ? 7.399 2.571 -19.537 1.00 92.81 132 PHE A O 1
ATOM 1064 N N . PHE A 1 133 ? 7.541 0.649 -20.706 1.00 95.00 133 PHE A N 1
ATOM 1065 C CA . PHE A 1 133 ? 6.320 0.050 -20.175 1.00 95.00 133 PHE A CA 1
ATOM 1066 C C . PHE A 1 133 ? 6.389 -0.162 -18.656 1.00 95.00 133 PHE A C 1
ATOM 1068 O O . PHE A 1 133 ? 5.520 0.319 -17.926 1.00 95.00 133 PHE A O 1
ATOM 1075 N N . VAL A 1 134 ? 7.452 -0.806 -18.163 1.00 94.06 134 VAL A N 1
ATOM 1076 C CA . VAL A 1 134 ? 7.636 -1.065 -16.726 1.00 94.06 134 VAL A CA 1
ATOM 1077 C C . VAL A 1 134 ? 7.759 0.244 -15.941 1.00 94.06 134 VAL A C 1
ATOM 1079 O O . VAL A 1 134 ? 7.152 0.375 -14.881 1.00 94.06 134 VAL A O 1
ATOM 1082 N N . SER A 1 135 ? 8.449 1.256 -16.481 1.00 92.38 135 SER A N 1
ATOM 1083 C CA . SER A 1 135 ? 8.566 2.575 -15.837 1.00 92.38 135 SER A CA 1
ATOM 1084 C C . SER A 1 135 ? 7.206 3.249 -15.628 1.00 92.38 135 SER A C 1
ATOM 1086 O O . SER A 1 135 ? 6.969 3.843 -14.578 1.00 92.38 135 SER A O 1
ATOM 1088 N N . HIS A 1 136 ? 6.294 3.144 -16.601 1.00 93.69 136 HIS A N 1
ATOM 1089 C CA . HIS A 1 136 ? 4.947 3.716 -16.480 1.00 93.69 136 HIS A CA 1
ATOM 1090 C C . HIS A 1 136 ? 4.100 2.978 -15.442 1.00 93.69 136 HIS A C 1
ATOM 1092 O O . HIS A 1 136 ? 3.366 3.616 -14.690 1.00 93.69 136 HIS A O 1
ATOM 1098 N N . ILE A 1 137 ? 4.230 1.652 -15.364 1.00 94.94 137 ILE A N 1
ATOM 1099 C CA . ILE A 1 137 ? 3.547 0.853 -14.340 1.00 94.94 137 ILE A CA 1
ATOM 1100 C C . ILE A 1 137 ? 4.050 1.224 -12.943 1.00 94.94 137 ILE A C 1
ATOM 1102 O O . ILE A 1 137 ? 3.244 1.443 -12.040 1.00 94.94 137 ILE A O 1
ATOM 1106 N N . LEU A 1 138 ? 5.367 1.351 -12.767 1.00 93.00 138 LEU A N 1
ATOM 1107 C CA . LEU A 1 138 ? 5.948 1.759 -11.488 1.00 93.00 138 LEU A CA 1
ATOM 1108 C C . LEU A 1 138 ? 5.492 3.168 -11.084 1.00 93.00 138 LEU A C 1
ATOM 1110 O O . LEU A 1 138 ? 5.134 3.383 -9.929 1.00 93.00 138 LEU A O 1
ATOM 1114 N N . ALA A 1 139 ? 5.430 4.109 -12.031 1.00 91.75 139 ALA A N 1
ATOM 1115 C CA . ALA A 1 139 ? 4.915 5.455 -11.775 1.00 91.75 139 ALA A CA 1
ATOM 1116 C C . ALA A 1 139 ? 3.424 5.459 -11.379 1.00 91.75 139 ALA A C 1
ATOM 1118 O O . ALA A 1 139 ? 3.015 6.233 -10.512 1.00 91.75 139 ALA A O 1
ATOM 1119 N N . PHE A 1 140 ? 2.614 4.577 -11.974 1.00 92.38 140 PHE A N 1
ATOM 1120 C CA . PHE A 1 140 ? 1.210 4.409 -11.598 1.00 92.38 140 PHE A CA 1
ATOM 1121 C C . PHE A 1 140 ? 1.063 3.887 -10.162 1.00 92.38 140 PHE A C 1
ATOM 1123 O O . PHE A 1 140 ? 0.340 4.489 -9.374 1.00 92.38 140 PHE A O 1
ATOM 1130 N N . PHE A 1 141 ? 1.791 2.831 -9.784 1.00 90.88 141 PHE A N 1
ATOM 1131 C CA . PHE A 1 141 ? 1.732 2.296 -8.416 1.00 90.88 141 PHE A CA 1
ATOM 1132 C C . PHE A 1 141 ? 2.342 3.236 -7.371 1.00 90.88 141 PHE A C 1
ATOM 1134 O O . PHE A 1 141 ? 1.887 3.261 -6.233 1.00 90.88 141 PHE A O 1
ATOM 1141 N N . ALA A 1 142 ? 3.298 4.087 -7.752 1.00 88.81 142 ALA A N 1
ATOM 1142 C CA . ALA A 1 142 ? 3.774 5.159 -6.878 1.00 88.81 142 ALA A CA 1
ATOM 1143 C C . ALA A 1 142 ? 2.680 6.200 -6.545 1.00 88.81 142 ALA A C 1
ATOM 1145 O O . ALA A 1 142 ? 2.845 6.979 -5.608 1.00 88.81 142 ALA A O 1
ATOM 1146 N N . SER A 1 143 ? 1.562 6.211 -7.283 1.00 84.75 143 SER A N 1
ATOM 1147 C CA . SER A 1 143 ? 0.425 7.120 -7.074 1.00 84.75 143 SER A CA 1
ATOM 1148 C C . SER A 1 143 ? -0.655 6.571 -6.125 1.00 84.75 143 SER A C 1
ATOM 1150 O O . SER A 1 143 ? -1.712 7.187 -5.995 1.00 84.75 143 SER A O 1
ATOM 1152 N N . ASP A 1 144 ? -0.407 5.462 -5.418 1.00 87.00 144 ASP A N 1
ATOM 1153 C CA . ASP A 1 144 ? -1.365 4.805 -4.500 1.00 87.00 144 ASP A CA 1
ATOM 1154 C C . ASP A 1 144 ? -1.779 5.660 -3.272 1.00 87.00 144 ASP A C 1
ATOM 1156 O O . ASP A 1 144 ? -2.600 5.270 -2.443 1.00 87.00 144 ASP A O 1
ATOM 1160 N N . GLY A 1 145 ? -1.258 6.887 -3.155 1.00 86.00 145 GLY A N 1
ATOM 1161 C CA . GLY A 1 145 ? -1.610 7.828 -2.087 1.00 86.00 145 GLY A CA 1
ATOM 1162 C C . GLY A 1 145 ? -3.105 8.168 -2.013 1.00 86.00 145 GLY A C 1
ATOM 1163 O O . GLY A 1 145 ? -3.617 8.371 -0.916 1.00 86.00 145 GLY A O 1
ATOM 1164 N N . ILE A 1 146 ? -3.819 8.155 -3.146 1.00 89.31 146 ILE A N 1
ATOM 1165 C CA . ILE A 1 146 ? -5.269 8.433 -3.191 1.00 89.31 146 ILE A CA 1
ATOM 1166 C C . ILE A 1 146 ? -6.062 7.349 -2.447 1.00 89.31 146 ILE A C 1
ATOM 1168 O O . ILE A 1 146 ? -7.046 7.638 -1.764 1.00 89.31 146 ILE A O 1
ATOM 1172 N N . VAL A 1 147 ? -5.639 6.088 -2.560 1.00 90.12 147 VAL A N 1
ATOM 1173 C CA . VAL A 1 147 ? -6.294 4.978 -1.859 1.00 90.12 147 VAL A CA 1
ATOM 1174 C C . VAL A 1 147 ? -6.052 5.102 -0.359 1.00 90.12 147 VAL A C 1
ATOM 1176 O O . VAL A 1 147 ? -6.984 4.931 0.426 1.00 90.12 147 VAL A O 1
ATOM 1179 N N . ASN A 1 148 ? -4.831 5.464 0.039 1.00 88.75 148 ASN A N 1
ATOM 1180 C CA . ASN A 1 148 ? -4.481 5.636 1.445 1.00 88.75 148 ASN A CA 1
ATOM 1181 C C . ASN A 1 148 ? -5.271 6.776 2.116 1.00 88.75 148 ASN A C 1
ATOM 1183 O O . ASN A 1 148 ? -5.756 6.604 3.232 1.00 88.75 148 ASN A O 1
ATOM 1187 N N . GLU A 1 149 ? -5.469 7.903 1.422 1.00 90.94 149 GLU A N 1
ATOM 1188 C CA . GLU A 1 149 ? -6.318 9.008 1.897 1.00 90.94 149 GLU A CA 1
ATOM 1189 C C . GLU A 1 149 ? -7.738 8.515 2.197 1.00 90.94 149 GLU A C 1
ATOM 1191 O O . GLU A 1 149 ? -8.269 8.731 3.284 1.00 90.94 149 GLU A O 1
ATOM 1196 N N . ASN A 1 150 ? -8.327 7.749 1.280 1.00 90.38 150 ASN A N 1
ATOM 1197 C CA . ASN A 1 150 ? -9.671 7.217 1.466 1.00 90.38 150 ASN A CA 1
ATOM 1198 C C . ASN A 1 150 ? -9.765 6.181 2.606 1.00 90.38 150 ASN A C 1
ATOM 1200 O O . ASN A 1 150 ? -10.750 6.160 3.346 1.00 90.38 150 ASN A O 1
ATOM 1204 N N . LEU A 1 151 ? -8.754 5.320 2.765 1.00 91.19 151 LEU A N 1
ATOM 1205 C CA . LEU A 1 151 ? -8.714 4.335 3.852 1.00 91.19 151 LEU A CA 1
ATOM 1206 C C . LEU A 1 151 ? -8.626 4.998 5.230 1.00 91.19 151 LEU A C 1
ATOM 1208 O O . LEU A 1 151 ? -9.287 4.544 6.163 1.00 91.19 151 LEU A O 1
ATOM 1212 N N . VAL A 1 152 ? -7.834 6.062 5.361 1.00 88.56 152 VAL A N 1
ATOM 1213 C CA . VAL A 1 152 ? -7.618 6.736 6.647 1.00 88.56 152 VAL A CA 1
ATOM 1214 C C . VAL A 1 152 ? -8.726 7.743 6.944 1.00 88.56 152 VAL A C 1
ATOM 1216 O O . VAL A 1 152 ? -9.341 7.670 8.004 1.00 88.56 152 VAL A O 1
ATOM 1219 N N . GLU A 1 153 ? -8.998 8.674 6.028 1.00 87.38 153 GLU A N 1
ATOM 1220 C CA . GLU A 1 153 ? -9.903 9.796 6.297 1.00 87.38 153 GLU A CA 1
ATOM 1221 C C . GLU A 1 153 ? -11.375 9.388 6.307 1.00 87.38 153 GLU A C 1
ATOM 1223 O O . GLU A 1 153 ? -12.158 9.973 7.052 1.00 87.38 153 GLU A O 1
ATOM 1228 N N . ARG A 1 154 ? -11.753 8.385 5.504 1.00 87.25 154 ARG A N 1
ATOM 1229 C CA . ARG A 1 154 ? -13.137 7.895 5.446 1.00 87.25 154 ARG A CA 1
ATOM 1230 C C . ARG A 1 154 ? -13.300 6.605 6.230 1.00 87.25 154 ARG A C 1
ATOM 1232 O O . ARG A 1 154 ? -13.874 6.614 7.312 1.00 87.25 154 ARG A O 1
ATOM 1239 N N . PHE A 1 155 ? -12.730 5.502 5.744 1.00 90.12 155 PHE A N 1
ATOM 1240 C CA . PHE A 1 155 ? -13.022 4.181 6.312 1.00 90.12 155 PHE A CA 1
ATOM 1241 C C . PHE A 1 155 ? -12.584 4.028 7.775 1.00 90.12 155 PHE A C 1
ATOM 1243 O O . PHE A 1 155 ? -13.373 3.573 8.601 1.00 90.12 155 PHE A O 1
ATOM 1250 N N . SER A 1 156 ? -11.357 4.426 8.122 1.00 88.31 156 SER A N 1
ATOM 1251 C CA . SER A 1 156 ? -10.869 4.330 9.504 1.00 88.31 156 SER A CA 1
ATOM 1252 C C . SER A 1 156 ? -11.538 5.330 10.450 1.00 88.31 156 SER A C 1
ATOM 1254 O O . SER A 1 156 ? -11.499 5.113 11.660 1.00 88.31 156 SER A O 1
ATOM 1256 N N . GLY A 1 157 ? -12.098 6.425 9.928 1.00 84.38 157 GLY A N 1
ATOM 1257 C CA . GLY A 1 157 ? -12.829 7.416 10.717 1.00 84.38 157 GLY A CA 1
ATOM 1258 C C . GLY A 1 157 ? -14.290 7.035 10.961 1.00 84.38 157 GLY A C 1
ATOM 1259 O O . GLY A 1 157 ? -14.834 7.359 12.012 1.00 84.38 157 GLY A O 1
ATOM 1260 N N . GLU A 1 158 ? -14.920 6.344 10.008 1.00 87.06 158 GLU A N 1
ATOM 1261 C CA . GLU A 1 158 ? -16.336 5.965 10.058 1.00 87.06 158 GLU A CA 1
ATOM 1262 C C . GLU A 1 158 ? -16.576 4.667 10.846 1.00 87.06 158 GLU A C 1
ATOM 1264 O O . GLU A 1 158 ? -17.546 4.589 11.597 1.00 87.06 158 GLU A O 1
ATOM 1269 N N . VAL A 1 159 ? -15.689 3.671 10.742 1.00 88.19 159 VAL A N 1
ATOM 1270 C CA . VAL A 1 159 ? -15.848 2.361 11.402 1.00 88.19 159 VAL A CA 1
ATOM 1271 C C . VAL A 1 159 ? -15.441 2.419 12.888 1.00 88.19 159 VAL A C 1
ATOM 1273 O O . VAL A 1 159 ? -14.301 2.739 13.208 1.00 88.19 159 VAL A O 1
ATOM 1276 N N . GLN A 1 160 ? -16.350 2.049 13.801 1.00 85.69 160 GLN A N 1
ATOM 1277 C CA . GLN A 1 160 ? -16.254 2.284 15.260 1.00 85.69 160 GLN A CA 1
ATOM 1278 C C . GLN A 1 160 ? -16.049 1.025 16.133 1.00 85.69 160 GLN A C 1
ATOM 1280 O O . GLN A 1 160 ? -16.304 1.052 17.342 1.00 85.69 160 GLN A O 1
ATOM 1285 N N . ILE A 1 161 ? -15.660 -0.112 15.547 1.00 82.44 161 ILE A N 1
ATOM 1286 C CA . ILE A 1 161 ? -15.661 -1.417 16.244 1.00 82.44 161 ILE A CA 1
ATOM 1287 C C . ILE A 1 161 ? -14.592 -1.607 17.317 1.00 82.44 161 ILE A C 1
ATOM 1289 O O . ILE A 1 161 ? -13.393 -1.368 17.077 1.00 82.44 161 ILE A O 1
#

InterPro domains:
  IPR000358 Ribonucleotide reductase small subunit family [PF00268] (85-161)
  IPR000358 Ribonucleotide reductase small subunit family [PTHR23409] (71-161)
  IPR009078 Ferritin-like superfamily [SSF47240] (54-160)
  IPR012348 Ribonucleotide reductase-like [G3DSA:1.10.620.20] (27-161)

=== Feature glossary ===
Key to the feature types in this record:

Secondary structure (8-state, DSSP). Secondary structure is the local, repeating backbone conformation. DSSP classifies it into eight states by reading the hydrogen-bond network: three helix types (H, G, I), two β types (E, B), two non-regular types (T, S), and unstructured coil (-).

Backbone torsions (φ/ψ). Backbone dihedral angles. Every residue except chain termini has a φ (preceding-C → N → Cα → C) and a ψ (N → Cα → C → next-N). They are reported in degrees following the IUPAC sign convention. Secondary structure is essentially a statement about which (φ, ψ) basin each residue occupies.

Predicted aligned error. Predicted Aligned Error (PAE) is an AlphaFold confidence matrix: entry (i, j) is the expected error in the position of residue j, in ångströms, when the prediction is superimposed on the true structure at residue i. Low PAE within a block of residues means that block is internally rigid and well-predicted; high PAE between two blocks means their relative placement is uncertain even if each block individually is confident.

B-factor. B-factor (Debye–Waller factor) reflects atomic displacement in the crystal lattice. It is an experimental observable (units Å²), not a prediction; low values mean the atom is pinned down, high values mean it moves or is heterogeneous across the crystal.

Secondary structure (3-state, P-SEA). Three-state secondary structure (P-SEA) collapses the eight DSSP classes into helix (a), strand (b), and coil (c). P-SEA assigns these from Cα geometry alone — distances and angles — without requiring backbone oxygens, so it works on any Cα trace.

Sequence. Primary structure: the covalent order of the twenty standard amino acids along the backbone. Two proteins with the same sequence will (almost always) fold to the same structure; two with 30% identity often share a fold but not the details.

pLDDT. pLDDT is the predicted lDDT-Cα score: AlphaFold's confidence that the local environment of each residue (all inter-atomic distances within 15 Å) is correctly placed. It is a per-residue number between 0 and 100, with higher meaning more reliable.

InterPro / GO / CATH / organism. Functional annotations link the protein to curated databases. InterPro entries identify conserved domains and families by matching the sequence against member-database signatures (Pfam, PROSITE, CDD, …). Gene Ontology (GO) terms describe molecular function, biological process, and cellular component in a controlled vocabulary. CATH places the structure in a hierarchical fold classification (Class/Architecture/Topology/Homologous-superfamily). The organism is the source species.

Contact-map, Ramachandran, and PAE plots. Three diagnostic plots accompany the record. The Cα contact map visualizes the tertiary structure as a 2D adjacency matrix (8 Å cutoff, sequence-local contacts suppressed). The Ramachandran plot shows the distribution of backbone (φ, ψ) torsions, with points in the α and β basins reflecting secondary structure content. The PAE plot shows AlphaFold's inter-residue confidence as a color matrix.

mmCIF coordinates. The mmCIF table is the protein's shape written out atom by atom. For each backbone N, Cα, C, and carbonyl O, it records an (x, y, z) coordinate triple in Å plus the residue type, chain letter, and residue number.

Radius of gyration, Cα contacts, bounding box. Three whole-structure scalars: the radius of gyration (RMS distance of Cα from centroid, in Å), the count of Cα–Cα contacts (pairs closer than 8 Å and separated by more than four residues in sequence — i.e. tertiary, not local, contacts), and the bounding-box dimensions. Together they distinguish compact globular folds from extended fibres or disordered chains.

Foldseek 3Di. The Foldseek 3Di string encodes local tertiary geometry as a 20-letter alphabet — one character per residue — derived from the relative positions of nearby Cα atoms. Unlike the amino-acid sequence, 3Di is a direct function of the 3D structure, so two proteins with the same fold have similar 3Di strings even at low sequence identity.

Rendered structure images. Six rendered views show the 3D structure from the faces of a cube — i.e. along ±x, ±y, ±z. Rendering representation is drawn randomly per protein from cartoon (secondary-structure ribbons), sticks (backbone bonds), or molecular surface; coloring is either N→C rainbow (blue at the N-terminus through red at the C-terminus) or one color per chain.

Nearest PDB structures. The Foldseek neighbor list gives the closest experimentally determined structures in the PDB, ranked by structural alignment. TM-score near 1 means near-identical fold; near 0.3 means only rough topology match. This is how one finds what a novel AlphaFold prediction most resembles in the solved-structure universe.

Solvent-accessible surface area. SASA measures how much of the protein is reachable by solvent. It is computed by rolling a water-sized probe over the atomic surface and summing the exposed area (Å²). Per-residue SASA distinguishes core (buried, low SASA) from surface (exposed, high SASA) residues; total SASA is a whole-molecule size measure.